Protein AF-A0A1A8P170-F1 (afdb_monomer_lite)

Secondary structure (DSSP, 8-state):
-HHHHHHHHHHTGGG-HHHHHTT----SSPPP-----PPPPPEEEB-TT-SSTTS--EEE--BTTB---TT-B-TT------------S-TTTS-HHHHHHHHHHH-

InterPro domains:
  IPR032472 Argonaute linker 2 domain [PF16488] (2-45)
  IPR032473 Protein argonaute, Mid domain [PF16487] (61-106)

Structur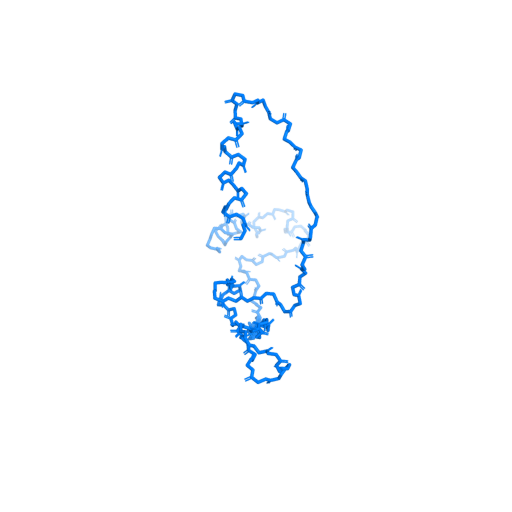e (mmCIF, N/CA/C/O backbone):
data_AF-A0A1A8P170-F1
#
_entry.id   AF-A0A1A8P170-F1
#
loop_
_atom_site.group_PDB
_atom_site.id
_atom_site.type_symbol
_atom_site.label_atom_id
_atom_site.label_alt_id
_atom_site.label_comp_id
_atom_site.label_asym_id
_atom_site.label_entity_id
_atom_site.label_seq_id
_atom_site.pdbx_PDB_ins_code
_atom_site.Cartn_x
_atom_site.Cartn_y
_atom_site.Cartn_z
_atom_site.occupancy
_atom_site.B_iso_or_equiv
_atom_site.auth_seq_id
_atom_site.auth_comp_id
_atom_site.auth_asym_id
_atom_site.auth_atom_id
_atom_site.pdbx_PDB_model_num
ATOM 1 N N . GLN A 1 1 ? -8.634 -6.271 22.465 1.00 68.69 1 GLN A N 1
ATOM 2 C CA . GLN A 1 1 ? -9.873 -5.912 23.199 1.00 68.69 1 GLN A CA 1
ATOM 3 C C . GLN A 1 1 ? -9.786 -6.289 24.675 1.00 68.69 1 GLN A C 1
ATOM 5 O O . GLN A 1 1 ? -10.153 -5.482 25.525 1.00 68.69 1 GLN A O 1
ATOM 10 N N . GLU A 1 2 ? -9.286 -7.485 24.981 1.00 90.06 2 GLU A N 1
ATOM 11 C CA . GLU A 1 2 ? -9.151 -7.985 26.353 1.00 90.06 2 GLU A CA 1
ATOM 12 C C . GLU A 1 2 ? -8.267 -7.097 27.241 1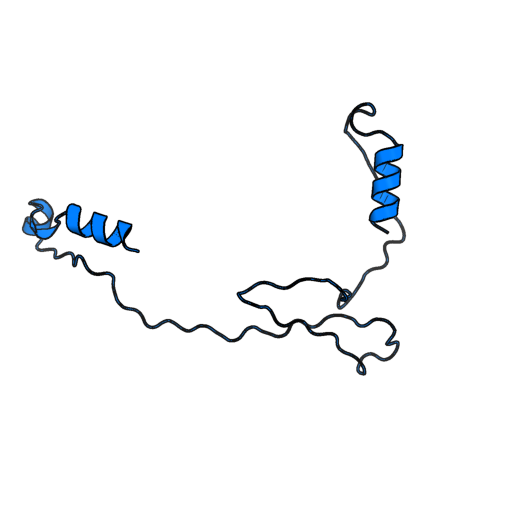.00 90.06 2 GLU A C 1
ATOM 14 O O . GLU A 1 2 ? -8.670 -6.763 28.349 1.00 90.06 2 GLU A O 1
ATOM 19 N N . GLU A 1 3 ? -7.131 -6.612 26.729 1.00 95.19 3 GLU A N 1
ATOM 20 C CA . GLU A 1 3 ? -6.229 -5.730 27.488 1.00 95.19 3 GLU A CA 1
ATOM 21 C C . GLU A 1 3 ? -6.875 -4.402 27.890 1.00 95.19 3 GLU A C 1
ATOM 23 O O . GLU A 1 3 ? -6.772 -4.000 29.044 1.00 95.19 3 GLU A O 1
ATOM 28 N N . ILE A 1 4 ? -7.598 -3.746 26.975 1.00 94.31 4 ILE A N 1
ATOM 29 C CA . ILE A 1 4 ? -8.315 -2.498 27.279 1.00 94.31 4 ILE A CA 1
ATOM 30 C C . ILE A 1 4 ? -9.395 -2.764 28.330 1.00 94.31 4 ILE A C 1
ATOM 32 O O . ILE A 1 4 ? -9.511 -2.020 29.296 1.00 94.31 4 ILE A O 1
ATOM 36 N N . SER A 1 5 ? -10.146 -3.856 28.179 1.00 93.75 5 SER A N 1
ATOM 37 C CA . SER A 1 5 ? -11.197 -4.224 29.137 1.00 93.75 5 SER A CA 1
ATOM 38 C C . SER A 1 5 ? -10.607 -4.520 30.521 1.00 93.75 5 SER A C 1
ATOM 40 O O . SER A 1 5 ? -11.145 -4.095 31.539 1.00 93.75 5 SER A O 1
ATOM 42 N N . ARG A 1 6 ? -9.456 -5.203 30.571 1.00 95.44 6 ARG A N 1
ATOM 43 C CA . ARG A 1 6 ? -8.707 -5.452 31.806 1.00 95.44 6 ARG A CA 1
ATOM 44 C C . ARG A 1 6 ? -8.216 -4.151 32.436 1.00 95.44 6 ARG A C 1
ATOM 46 O O . ARG A 1 6 ? -8.345 -3.998 33.646 1.00 95.44 6 ARG A O 1
ATOM 53 N N . LEU A 1 7 ? -7.690 -3.228 31.632 1.00 96.56 7 LEU A N 1
ATOM 54 C CA . LEU A 1 7 ? -7.183 -1.941 32.100 1.00 96.56 7 LEU A CA 1
ATOM 55 C C . LEU A 1 7 ? -8.301 -1.092 32.710 1.00 96.56 7 LEU A C 1
ATOM 57 O O . LEU A 1 7 ? -8.150 -0.625 33.835 1.00 96.56 7 LEU A O 1
ATOM 61 N N . VAL A 1 8 ? -9.439 -0.967 32.023 1.00 94.75 8 VAL A N 1
ATOM 62 C CA . VAL A 1 8 ? -10.590 -0.195 32.516 1.00 94.75 8 VAL A CA 1
ATOM 63 C C . VAL A 1 8 ? -11.135 -0.784 33.822 1.00 94.75 8 VAL A C 1
ATOM 65 O O . VAL A 1 8 ? -11.389 -0.034 34.760 1.00 94.75 8 VAL A O 1
ATOM 68 N N . ARG A 1 9 ? -11.224 -2.117 33.942 1.00 93.62 9 ARG A N 1
ATOM 69 C CA . ARG A 1 9 ? -11.599 -2.775 35.208 1.00 93.62 9 ARG A CA 1
ATOM 70 C C . ARG A 1 9 ? -10.588 -2.525 36.320 1.00 93.62 9 ARG A C 1
ATOM 72 O O . ARG A 1 9 ? -10.973 -2.221 37.442 1.00 93.62 9 ARG A O 1
ATOM 79 N N . SER A 1 10 ? -9.294 -2.636 36.016 1.00 95.12 10 SER A N 1
ATOM 80 C CA . SER A 1 10 ? -8.231 -2.413 37.004 1.00 95.12 10 SER A CA 1
ATOM 81 C C . SER A 1 10 ? -8.123 -0.959 37.459 1.00 95.12 10 SER A C 1
ATOM 83 O O . SER A 1 10 ? -7.685 -0.714 38.578 1.00 95.12 10 SER A O 1
ATOM 85 N N . ALA A 1 11 ? -8.544 -0.009 36.618 1.00 94.44 11 ALA A N 1
ATOM 86 C CA . ALA A 1 11 ? -8.592 1.404 36.966 1.00 94.44 11 ALA A CA 1
ATOM 87 C C . ALA A 1 11 ? -9.653 1.705 38.038 1.00 94.44 11 ALA A C 1
ATOM 89 O O . ALA A 1 11 ? -9.531 2.707 38.731 1.00 94.44 11 ALA A O 1
ATOM 90 N N . ASN A 1 12 ? -10.659 0.831 38.194 1.00 92.44 12 ASN A N 1
ATOM 91 C CA . ASN A 1 12 ? -11.664 0.874 39.258 1.00 92.44 12 ASN A CA 1
ATOM 92 C C . ASN A 1 12 ? 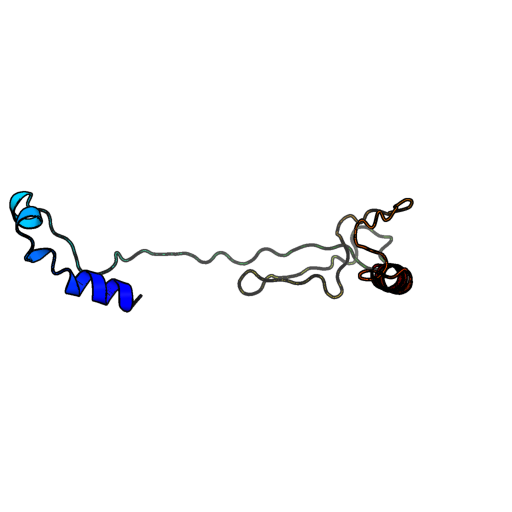-12.252 2.279 39.499 1.00 92.44 12 ASN A C 1
ATOM 94 O O . ASN A 1 12 ? -12.298 2.765 40.632 1.00 92.44 12 ASN A O 1
ATOM 98 N N . TYR A 1 13 ? -12.697 2.934 38.421 1.00 93.25 13 TYR A N 1
ATOM 99 C CA . TYR A 1 13 ? -13.189 4.317 38.440 1.00 93.25 13 TYR A CA 1
ATOM 100 C C . TYR A 1 13 ? -14.361 4.548 39.404 1.00 93.25 13 TYR A C 1
ATOM 102 O O . TYR A 1 13 ? -14.546 5.665 39.871 1.00 93.25 13 TYR A O 1
ATOM 110 N N . GLU A 1 14 ? -15.133 3.514 39.746 1.00 90.25 14 GLU A N 1
ATOM 111 C CA . GLU A 1 14 ? -16.199 3.620 40.753 1.00 90.25 14 GLU A CA 1
ATOM 112 C C . GLU A 1 14 ? -15.665 3.919 42.162 1.00 90.25 14 GLU A C 1
ATOM 114 O O . GLU A 1 14 ? -16.382 4.490 42.982 1.00 90.25 14 GLU A O 1
ATOM 119 N N . SER A 1 15 ? -14.412 3.551 42.445 1.00 91.94 15 SER A N 1
ATOM 120 C CA . SER A 1 15 ? -13.732 3.821 43.718 1.00 91.94 15 SER A CA 1
ATOM 121 C C . SER A 1 15 ? -12.925 5.122 43.732 1.00 91.94 15 SER A C 1
ATOM 123 O O . SER A 1 15 ? -12.370 5.476 44.771 1.00 91.94 15 SER A O 1
ATOM 125 N N . ASP A 1 16 ? -12.843 5.828 42.601 1.00 94.62 16 ASP A N 1
ATOM 126 C CA . ASP A 1 16 ? -12.083 7.070 42.503 1.00 94.62 16 ASP A CA 1
ATOM 127 C C . ASP A 1 16 ? -12.840 8.216 43.213 1.00 94.62 16 ASP A C 1
ATOM 129 O O . ASP A 1 16 ? -14.004 8.483 42.889 1.00 94.62 16 ASP A O 1
ATOM 133 N N . PRO A 1 17 ? -12.208 8.906 44.183 1.00 94.06 17 PRO A N 1
ATOM 134 C CA . PRO A 1 17 ? -12.869 9.933 44.986 1.00 94.06 17 PRO A CA 1
ATOM 135 C C . PRO A 1 17 ? -13.321 11.141 44.158 1.00 94.06 17 PRO A C 1
ATOM 137 O O . PRO A 1 17 ? -14.366 11.719 44.447 1.00 94.06 17 PRO A O 1
ATOM 140 N N . PHE A 1 18 ? -12.596 11.497 43.096 1.00 94.69 18 PHE A N 1
ATOM 141 C CA . PHE A 1 18 ? -12.980 12.600 42.219 1.00 94.69 18 PHE A CA 1
ATOM 142 C C . PHE A 1 18 ? -14.147 12.193 41.317 1.00 94.69 18 PHE A C 1
ATOM 144 O O . PHE A 1 18 ? -15.083 12.965 41.128 1.00 94.69 18 PHE A O 1
ATOM 151 N N . VAL A 1 19 ? -14.153 10.961 40.800 1.00 93.75 19 VAL A N 1
ATOM 152 C CA . VAL A 1 19 ? -15.285 10.446 40.003 1.00 93.75 19 VAL A CA 1
ATOM 153 C C . VAL A 1 19 ? -16.583 10.467 40.818 1.00 93.75 19 VAL A C 1
ATOM 155 O O . VAL A 1 19 ? -17.623 10.883 40.300 1.00 93.75 19 VAL A O 1
ATOM 158 N N . GLN A 1 20 ? -16.513 10.085 42.097 1.00 93.56 20 GLN A N 1
ATOM 159 C CA . GLN A 1 20 ? -17.648 10.140 43.020 1.00 93.56 20 GLN A CA 1
ATOM 160 C C . GLN A 1 20 ? -18.095 11.577 43.324 1.00 93.56 20 GLN A C 1
ATOM 162 O O . GLN A 1 20 ? -19.297 11.848 43.298 1.00 93.56 20 GLN A O 1
ATOM 167 N N . GLU A 1 21 ? -17.158 12.497 43.573 1.00 96.19 21 GLU A N 1
ATOM 168 C CA . GLU A 1 21 ? -17.455 13.901 43.896 1.00 96.19 21 GLU A CA 1
ATOM 169 C C . GLU A 1 21 ? -18.206 14.614 42.765 1.00 96.19 21 GLU A C 1
ATOM 171 O O . GLU A 1 21 ? -19.189 15.313 43.010 1.00 96.19 21 GLU A O 1
ATOM 176 N N . PHE A 1 22 ? -17.818 14.359 41.514 1.00 95.06 22 PHE A N 1
ATOM 177 C CA . PHE A 1 22 ? -18.511 14.892 40.338 1.00 95.06 22 PHE A CA 1
ATOM 178 C C . PHE A 1 22 ? -19.701 14.032 39.873 1.00 95.06 22 PHE A C 1
ATOM 180 O O . PHE A 1 22 ? -20.330 14.353 38.865 1.00 95.06 22 PHE A O 1
ATOM 187 N N . GLN A 1 23 ? -20.028 12.954 40.596 1.00 92.56 23 GLN A N 1
ATOM 188 C CA . GLN A 1 23 ? -21.133 12.033 40.300 1.00 92.56 23 GLN A CA 1
ATOM 189 C C . GLN A 1 23 ? -21.082 11.427 38.885 1.00 92.56 23 GLN A C 1
ATOM 191 O O . GLN A 1 23 ? -22.114 11.074 38.303 1.00 92.56 23 GLN A O 1
ATOM 196 N N . PHE A 1 24 ? -19.879 11.265 38.330 1.00 89.94 24 PHE A N 1
ATOM 197 C CA . PHE A 1 24 ? -19.690 10.537 37.083 1.00 89.94 24 PHE A CA 1
ATOM 198 C C . PHE A 1 24 ? -19.781 9.029 37.334 1.00 89.94 24 PHE A C 1
ATOM 200 O O . PHE A 1 24 ? -19.421 8.520 38.392 1.00 89.94 24 PHE A O 1
ATOM 207 N N . ARG A 1 25 ? -20.252 8.285 36.330 1.00 90.44 25 ARG A N 1
ATOM 208 C CA . ARG A 1 25 ? -20.184 6.820 36.313 1.00 90.44 25 ARG A CA 1
ATOM 209 C C . ARG A 1 25 ? -19.504 6.371 35.036 1.00 90.44 25 ARG A C 1
ATOM 211 O O . ARG A 1 25 ? -19.920 6.757 33.945 1.00 90.44 25 ARG A O 1
ATOM 218 N N . VAL A 1 26 ? -18.481 5.538 35.178 1.00 91.75 26 VAL A N 1
ATOM 219 C CA . VAL A 1 26 ? -17.745 4.955 34.056 1.00 91.75 26 VAL A CA 1
ATOM 220 C C . VAL A 1 26 ? -18.089 3.477 34.000 1.00 91.75 26 VAL A C 1
ATOM 222 O O . VAL A 1 26 ? -17.824 2.745 34.947 1.00 91.75 26 VAL A O 1
ATOM 225 N N . ARG A 1 27 ? -18.696 3.036 32.896 1.00 92.69 27 ARG A N 1
ATOM 226 C CA . ARG A 1 27 ? -18.918 1.606 32.659 1.00 92.69 27 ARG A CA 1
ATOM 227 C C . ARG A 1 27 ? -17.592 0.960 32.275 1.00 92.69 27 ARG A C 1
ATOM 229 O O . ARG A 1 27 ? -16.836 1.521 31.487 1.00 92.69 27 ARG A O 1
ATOM 236 N N . ASP A 1 28 ? -17.344 -0.231 32.794 1.00 91.31 28 ASP A N 1
ATOM 237 C CA . ASP A 1 28 ? -16.165 -1.039 32.477 1.00 91.31 28 ASP A CA 1
ATOM 238 C C . ASP A 1 28 ? -16.338 -1.891 31.203 1.00 91.31 28 ASP A C 1
ATOM 240 O O . ASP A 1 28 ? -15.416 -2.577 30.752 1.00 91.31 28 ASP A O 1
ATOM 244 N N . GLU A 1 29 ? -17.519 -1.810 30.591 1.00 92.62 29 GLU A N 1
ATOM 245 C CA . GLU A 1 29 ? -17.883 -2.439 29.328 1.00 92.62 29 GLU A CA 1
ATOM 246 C C . GLU A 1 29 ? -17.704 -1.468 28.153 1.00 92.62 29 GLU A C 1
ATOM 248 O O . GLU A 1 29 ? -18.127 -0.310 28.201 1.00 92.62 29 GLU A O 1
ATOM 253 N N . MET A 1 30 ? -17.138 -1.952 27.042 1.00 93.94 30 MET A N 1
ATOM 254 C CA . MET A 1 30 ? -17.087 -1.172 25.803 1.00 93.94 30 MET A CA 1
ATOM 255 C C . MET A 1 30 ? -18.492 -0.925 25.247 1.00 93.94 30 MET A C 1
ATOM 257 O O . MET A 1 30 ? -19.325 -1.836 25.196 1.00 93.94 30 MET A O 1
ATOM 261 N N . ALA A 1 31 ? -18.722 0.293 24.754 1.00 94.88 31 ALA A N 1
ATOM 262 C CA . ALA A 1 31 ? -19.955 0.645 24.065 1.00 94.88 31 ALA A CA 1
ATOM 263 C C . ALA A 1 31 ? -20.183 -0.268 22.849 1.00 94.88 31 ALA A C 1
ATOM 265 O O . ALA A 1 31 ? -19.305 -0.432 21.999 1.00 94.88 31 ALA A O 1
ATOM 266 N N . GLN A 1 32 ? -21.379 -0.849 22.766 1.00 95.50 32 GLN A N 1
ATOM 267 C CA . GLN A 1 32 ? -21.776 -1.702 21.651 1.00 95.50 32 GLN A CA 1
ATOM 268 C C . GLN A 1 32 ? -22.251 -0.838 20.484 1.00 95.50 32 GLN A C 1
ATOM 270 O O . GLN A 1 32 ? -23.135 0.004 20.645 1.00 95.50 32 GLN A O 1
ATOM 275 N N . VAL A 1 33 ? -21.678 -1.061 19.303 1.00 96.44 33 VAL A N 1
ATOM 276 C CA . VAL A 1 33 ? -22.029 -0.332 18.080 1.00 96.44 33 VAL A CA 1
ATOM 277 C C . VAL A 1 33 ? -22.280 -1.303 16.936 1.00 96.44 33 VAL A C 1
ATOM 279 O O . VAL A 1 33 ? -21.584 -2.305 16.782 1.00 96.44 33 VAL A O 1
ATOM 282 N N . THR A 1 34 ? -23.278 -0.997 16.109 1.00 97.75 34 THR A N 1
ATOM 283 C CA . THR A 1 34 ? -23.562 -1.785 14.906 1.00 97.75 34 THR A CA 1
ATOM 284 C C . THR A 1 34 ? -22.754 -1.232 13.739 1.00 97.75 34 THR A C 1
ATOM 286 O O . THR A 1 34 ? -23.030 -0.144 13.237 1.00 97.75 34 THR A O 1
ATOM 289 N N . GLY A 1 35 ? -21.741 -1.985 13.313 1.00 96.69 35 GLY A N 1
ATOM 290 C CA . GLY A 1 35 ? -20.960 -1.682 12.117 1.00 96.69 35 GLY A CA 1
ATOM 291 C C . GLY A 1 35 ? -21.574 -2.270 10.844 1.00 96.69 35 GLY A C 1
ATOM 292 O O . GLY A 1 35 ? -22.443 -3.139 10.890 1.00 96.69 35 GLY A O 1
ATOM 293 N N . ARG A 1 36 ? -21.082 -1.825 9.683 1.00 97.75 36 ARG A N 1
ATOM 294 C CA . ARG A 1 36 ? -21.338 -2.463 8.384 1.00 97.75 36 ARG A CA 1
ATOM 295 C C . ARG A 1 36 ? -20.025 -2.629 7.635 1.00 97.75 36 ARG A C 1
ATOM 297 O O . ARG A 1 36 ? -19.217 -1.705 7.606 1.00 97.75 36 ARG A O 1
ATOM 304 N N . VAL A 1 37 ? -19.856 -3.776 6.986 1.00 95.56 37 VAL A N 1
ATOM 305 C CA . VAL A 1 37 ? -18.783 -4.001 6.013 1.00 95.56 37 VAL A CA 1
ATOM 306 C C . VAL A 1 37 ? -19.392 -3.847 4.629 1.00 95.56 37 VAL A C 1
ATOM 308 O O . VAL A 1 37 ? -20.289 -4.600 4.256 1.00 95.56 37 VAL A O 1
ATOM 311 N N . LEU A 1 38 ? -18.956 -2.830 3.891 1.00 96.44 38 LEU A N 1
ATOM 312 C CA . LEU A 1 38 ? -19.419 -2.627 2.522 1.00 96.44 38 LEU A CA 1
ATOM 313 C C . LEU A 1 38 ? -18.748 -3.644 1.586 1.00 96.44 38 LEU A C 1
ATOM 315 O O . LEU A 1 38 ? -17.583 -3.986 1.806 1.00 96.44 38 LEU A O 1
ATOM 319 N N . PRO A 1 39 ? -19.450 -4.125 0.543 1.00 95.75 39 PRO A N 1
ATOM 320 C CA . PRO A 1 39 ? -18.839 -4.990 -0.456 1.00 95.75 39 PRO A CA 1
ATOM 321 C C . PRO A 1 39 ? -17.696 -4.260 -1.171 1.00 95.75 39 PRO A C 1
ATOM 323 O O . PRO A 1 39 ? -17.774 -3.057 -1.432 1.00 95.75 39 PRO A O 1
ATOM 326 N N . ALA A 1 40 ? -16.635 -4.998 -1.495 1.00 95.94 40 ALA A N 1
ATOM 327 C CA . ALA A 1 40 ? -15.499 -4.445 -2.218 1.00 95.94 40 ALA A CA 1
ATOM 328 C C . ALA A 1 40 ? -15.905 -4.041 -3.651 1.00 95.94 40 ALA A C 1
ATOM 330 O O . ALA A 1 40 ? -16.603 -4.807 -4.323 1.00 95.94 40 ALA A O 1
ATOM 331 N N . PRO A 1 41 ? -15.467 -2.870 -4.147 1.00 95.56 41 PRO A N 1
ATOM 332 C CA . PRO A 1 41 ? -15.713 -2.476 -5.527 1.00 95.56 41 PRO A CA 1
ATOM 333 C C . PRO A 1 41 ? -14.863 -3.310 -6.491 1.00 95.56 41 PRO A C 1
ATOM 335 O O . PRO A 1 41 ? -13.770 -3.758 -6.151 1.00 95.56 41 PRO A O 1
ATOM 338 N N . MET A 1 42 ? -15.333 -3.465 -7.726 1.00 93.75 42 MET A N 1
ATOM 339 C CA . MET A 1 42 ? -14.534 -4.064 -8.794 1.00 93.75 42 MET A CA 1
ATOM 340 C C . MET A 1 42 ? -13.570 -3.025 -9.373 1.00 93.75 42 MET A C 1
ATOM 342 O O . MET A 1 42 ? -13.981 -1.928 -9.749 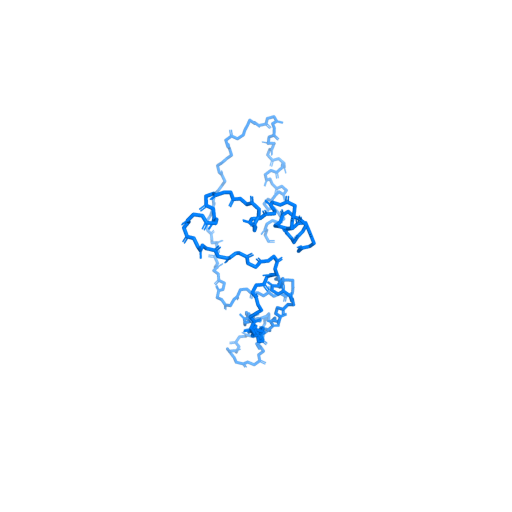1.00 93.75 42 MET A O 1
ATOM 346 N N . LEU A 1 43 ? -12.292 -3.380 -9.472 1.00 93.00 43 LEU A N 1
ATOM 347 C CA . LEU A 1 43 ? -11.249 -2.537 -10.048 1.00 93.00 43 LEU A CA 1
ATOM 348 C C . LEU A 1 43 ? -11.077 -2.879 -11.525 1.00 93.00 43 LEU A C 1
ATOM 350 O O . LEU A 1 43 ? -10.740 -4.014 -11.861 1.00 93.00 43 LEU A O 1
ATOM 354 N N . GLN A 1 44 ? -11.300 -1.906 -12.404 1.00 91.19 44 GLN A N 1
ATOM 355 C CA . GLN A 1 44 ? -11.168 -2.086 -13.847 1.00 91.19 44 GLN A CA 1
ATOM 356 C C . GLN A 1 44 ? -9.749 -1.756 -14.325 1.00 91.19 44 GLN A C 1
ATOM 358 O O . GLN A 1 44 ? -9.188 -0.713 -13.992 1.00 91.19 44 GLN A O 1
ATOM 363 N N . TYR A 1 45 ? -9.206 -2.628 -15.169 1.00 90.69 45 TYR A N 1
ATOM 364 C CA . TYR A 1 45 ? -7.885 -2.526 -15.776 1.00 90.69 45 TYR A CA 1
ATOM 365 C C . TYR A 1 45 ? -7.961 -2.569 -17.304 1.00 90.69 45 TYR A C 1
ATOM 367 O O . TYR A 1 45 ? -8.982 -2.952 -17.883 1.00 90.69 45 TYR A O 1
ATOM 375 N N . GLY A 1 46 ? -6.861 -2.179 -17.952 1.00 84.56 46 GLY A N 1
ATOM 376 C CA . GLY A 1 46 ? -6.687 -2.356 -19.392 1.00 84.56 46 GLY A CA 1
ATOM 377 C C . GLY A 1 46 ? -6.534 -3.837 -19.753 1.00 84.56 46 GLY A C 1
ATOM 378 O O . GLY A 1 46 ? -6.259 -4.672 -18.887 1.00 84.56 46 GLY A O 1
ATOM 379 N N . SER A 1 47 ? -6.696 -4.174 -21.034 1.00 70.94 47 SER A N 1
ATOM 380 C CA . SER A 1 47 ? -6.590 -5.548 -21.536 1.00 70.94 47 SER A CA 1
ATOM 381 C C . SER A 1 47 ? -5.496 -5.698 -22.585 1.00 70.94 47 SER A C 1
ATOM 383 O O . SER A 1 47 ? -5.314 -4.841 -23.449 1.00 70.94 47 SER A O 1
ATOM 385 N N . ARG A 1 48 ? -4.765 -6.817 -22.518 1.00 63.72 48 ARG A N 1
ATOM 386 C CA . ARG A 1 48 ? -3.758 -7.187 -23.518 1.00 63.72 48 ARG A CA 1
ATOM 387 C C . ARG A 1 48 ? -4.457 -7.545 -24.832 1.00 63.72 48 ARG A C 1
ATOM 389 O O . ARG A 1 48 ? -5.166 -8.542 -24.893 1.00 63.72 48 ARG A O 1
ATOM 396 N N . GLY A 1 49 ? -4.199 -6.774 -25.888 1.00 58.44 49 GLY A N 1
ATOM 397 C CA . GLY A 1 49 ? -4.558 -7.144 -27.263 1.00 58.44 49 GLY A CA 1
ATOM 398 C C . GLY A 1 49 ? -5.952 -6.730 -27.740 1.00 58.44 49 GLY A C 1
ATOM 399 O O . GLY A 1 49 ? -6.333 -7.113 -28.840 1.00 58.44 49 GLY A O 1
ATOM 400 N N . SER A 1 50 ? -6.710 -5.936 -26.980 1.00 53.06 50 SER A N 1
ATOM 401 C CA . SER A 1 50 ? -7.954 -5.354 -27.490 1.00 53.06 50 SER A CA 1
ATOM 402 C C . SER A 1 50 ? -7.677 -3.980 -28.107 1.00 53.06 50 SER A C 1
ATOM 404 O O . SER A 1 50 ? -7.653 -2.972 -27.406 1.00 53.06 50 SER A O 1
ATOM 406 N N . SER A 1 51 ? -7.486 -3.933 -29.428 1.00 52.91 51 SER A N 1
ATOM 407 C CA . SER A 1 51 ? -7.642 -2.696 -30.215 1.00 52.91 51 SER A CA 1
ATOM 408 C C . SER A 1 51 ? -9.085 -2.168 -30.181 1.00 52.91 51 SER A C 1
ATOM 410 O O . SER A 1 51 ? -9.340 -1.037 -30.576 1.00 52.91 51 SER A O 1
ATOM 412 N N . GLU A 1 52 ? -10.013 -2.983 -29.676 1.00 54.81 52 GLU A N 1
ATOM 413 C CA . GLU A 1 52 ? -11.419 -2.661 -29.484 1.00 54.81 52 GLU A CA 1
ATOM 414 C C . GLU A 1 52 ? -11.700 -2.261 -28.021 1.00 54.81 52 GLU A C 1
ATOM 416 O O . GLU A 1 52 ? -11.493 -3.070 -27.111 1.00 54.81 52 GLU A O 1
ATOM 421 N N . PRO A 1 53 ? -12.204 -1.043 -27.753 1.00 53.47 53 PRO A N 1
ATOM 422 C CA . PRO A 1 53 ? -12.298 -0.479 -26.401 1.00 53.47 53 PRO A CA 1
ATOM 423 C C . PRO A 1 53 ? -13.305 -1.161 -25.449 1.00 53.47 53 PRO A C 1
ATOM 425 O O . PRO A 1 53 ? -13.428 -0.749 -24.293 1.00 53.47 53 PRO A O 1
ATOM 428 N N . PHE A 1 54 ? -14.030 -2.200 -25.884 1.00 53.59 54 PHE A N 1
ATOM 429 C CA . PHE A 1 54 ? -15.169 -2.741 -25.127 1.00 53.59 54 PHE A CA 1
ATOM 430 C C . PHE A 1 54 ? -15.230 -4.266 -24.964 1.00 53.59 54 PHE A C 1
ATOM 432 O O . PHE A 1 54 ? -16.058 -4.730 -24.184 1.00 53.59 54 PHE A O 1
ATOM 439 N N . THR A 1 55 ? -14.379 -5.059 -25.619 1.00 52.03 55 THR A N 1
ATOM 440 C CA . THR A 1 55 ? -14.600 -6.519 -25.716 1.00 52.03 55 THR A CA 1
ATOM 441 C C . THR A 1 55 ? -13.834 -7.390 -24.720 1.00 52.03 55 THR A C 1
ATOM 443 O O . THR A 1 55 ? -14.128 -8.574 -24.625 1.00 52.03 55 THR A O 1
ATOM 446 N N . ASN A 1 56 ? -12.923 -6.845 -23.910 1.00 55.81 56 ASN A N 1
ATOM 447 C CA . ASN A 1 56 ? -12.333 -7.591 -22.792 1.00 55.81 56 ASN A CA 1
ATOM 448 C C . ASN A 1 56 ? -11.914 -6.621 -21.684 1.00 55.81 56 ASN A C 1
ATOM 450 O O . ASN A 1 56 ? -10.848 -6.023 -21.760 1.00 55.81 56 ASN A O 1
ATOM 454 N N . ARG A 1 57 ? -12.747 -6.420 -20.658 1.00 66.19 57 ARG A N 1
ATOM 455 C CA . ARG A 1 57 ? -12.369 -5.624 -19.478 1.00 66.19 57 ARG A CA 1
ATOM 456 C C . ARG A 1 57 ? -11.790 -6.555 -18.427 1.00 66.19 57 ARG A C 1
ATOM 458 O O . ARG A 1 57 ? -12.500 -7.398 -17.887 1.00 66.19 57 ARG A O 1
ATOM 465 N N . MET A 1 58 ? -10.507 -6.398 -18.131 1.00 82.88 58 MET A N 1
ATOM 466 C CA . MET A 1 58 ? -9.885 -7.119 -17.030 1.00 82.88 58 MET A CA 1
ATOM 467 C C . MET A 1 58 ? -10.285 -6.466 -15.711 1.00 82.88 58 MET A C 1
ATOM 469 O O . MET A 1 58 ? -10.162 -5.253 -15.552 1.00 82.88 58 MET A O 1
ATOM 473 N N . VAL A 1 59 ? -10.777 -7.267 -14.770 1.00 88.06 59 VAL A N 1
ATOM 474 C CA . VAL A 1 59 ? -11.268 -6.791 -13.474 1.00 88.06 59 VAL A CA 1
ATOM 475 C C . VAL A 1 59 ? -10.558 -7.497 -12.327 1.00 88.06 59 VAL A C 1
ATOM 477 O O . VAL A 1 59 ? -10.207 -8.672 -12.427 1.00 88.06 59 VAL A O 1
ATOM 480 N N . ALA A 1 60 ? -10.337 -6.773 -11.234 1.00 90.75 60 ALA A N 1
ATOM 481 C CA . ALA A 1 60 ? -9.845 -7.317 -9.977 1.00 90.75 60 ALA A CA 1
ATOM 482 C C . ALA A 1 60 ? -10.862 -7.046 -8.869 1.00 90.75 60 ALA A C 1
ATOM 484 O O . ALA A 1 60 ? -11.350 -5.924 -8.743 1.00 90.75 60 ALA A O 1
ATOM 485 N N . THR A 1 61 ? -11.143 -8.049 -8.044 1.00 92.81 61 THR A N 1
ATOM 486 C CA . THR A 1 61 ? -11.960 -7.876 -6.840 1.00 92.81 61 THR A CA 1
ATOM 487 C C . THR A 1 61 ? -11.035 -7.887 -5.626 1.00 92.81 61 THR A C 1
ATOM 489 O O . THR A 1 61 ? -10.352 -8.892 -5.414 1.00 92.81 61 THR A O 1
ATOM 492 N N . PRO A 1 62 ? -10.973 -6.800 -4.838 1.00 96.38 62 PRO A N 1
ATOM 493 C CA . PRO A 1 62 ? -10.195 -6.778 -3.610 1.00 96.38 62 PRO A CA 1
ATOM 494 C C . PRO A 1 62 ? -10.672 -7.845 -2.620 1.00 96.38 62 PRO A C 1
ATOM 496 O O . PRO A 1 62 ? -11.871 -8.031 -2.419 1.00 96.38 62 PRO A O 1
ATOM 499 N N . SER A 1 63 ? -9.723 -8.501 -1.960 1.00 95.19 63 SER A N 1
ATOM 500 C CA . SER A 1 63 ? -9.964 -9.446 -0.871 1.00 95.19 63 SER A CA 1
ATOM 501 C C . SER A 1 63 ? -9.391 -8.869 0.415 1.00 95.19 63 SER A C 1
ATOM 503 O O . SER A 1 63 ? -8.220 -8.499 0.452 1.00 95.19 63 SER A O 1
ATOM 505 N N . HIS A 1 64 ? -10.222 -8.714 1.449 1.00 94.44 64 HIS A N 1
ATOM 506 C CA . HIS A 1 64 ? -9.839 -8.072 2.718 1.00 94.44 64 HIS A CA 1
ATOM 507 C C . HIS A 1 64 ? -9.149 -6.699 2.546 1.00 94.44 64 HIS A C 1
ATOM 509 O O . HIS A 1 64 ? -8.247 -6.346 3.298 1.00 94.44 64 HIS A O 1
ATOM 515 N N . GLY A 1 65 ? -9.562 -5.925 1.535 1.00 94.81 65 GLY A N 1
ATOM 516 C CA . GLY A 1 65 ? -8.968 -4.620 1.218 1.00 94.81 65 GLY A CA 1
ATOM 517 C C . GLY A 1 65 ? -7.672 -4.674 0.398 1.00 94.81 65 GLY A C 1
ATOM 518 O O . GLY A 1 65 ? -7.064 -3.632 0.179 1.00 94.81 65 GLY A O 1
ATOM 519 N N . VAL A 1 66 ? -7.259 -5.851 -0.086 1.00 96.69 66 VAL A N 1
ATOM 520 C CA . VAL A 1 66 ? -6.003 -6.059 -0.824 1.00 96.69 66 VAL A CA 1
ATOM 521 C C . VAL A 1 66 ? -6.270 -6.569 -2.241 1.00 96.69 66 VAL A C 1
ATOM 523 O O . VAL A 1 66 ? -7.159 -7.388 -2.470 1.00 96.69 66 VAL A O 1
ATOM 526 N N . TRP A 1 67 ? -5.477 -6.105 -3.204 1.00 95.31 67 TRP A N 1
ATOM 527 C CA . TRP A 1 67 ? -5.447 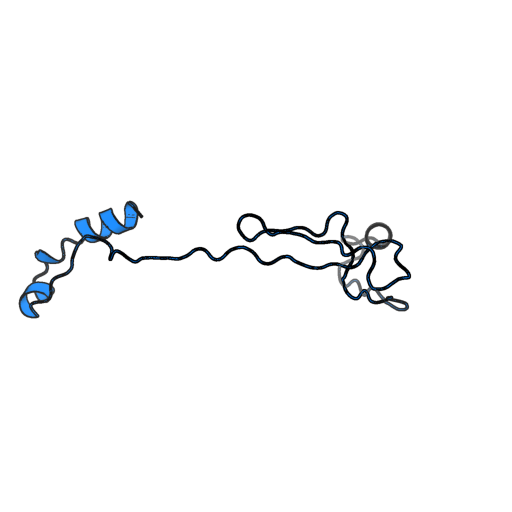-6.605 -4.580 1.00 95.31 67 TRP A CA 1
ATOM 528 C C . TRP A 1 67 ? -4.019 -6.520 -5.139 1.00 95.31 67 TRP A C 1
ATOM 530 O O . TRP A 1 67 ? -3.153 -5.878 -4.546 1.00 95.31 67 TRP A O 1
ATOM 540 N N . ASP A 1 68 ? -3.770 -7.148 -6.291 1.00 93.31 68 ASP A N 1
ATOM 541 C CA . ASP A 1 68 ? -2.491 -7.049 -6.999 1.00 93.31 68 ASP A CA 1
ATOM 542 C C . ASP A 1 68 ? -2.655 -6.715 -8.488 1.00 93.31 68 ASP A C 1
ATOM 544 O O . ASP A 1 68 ? -3.735 -6.848 -9.075 1.00 93.31 68 ASP A O 1
ATOM 548 N N . MET A 1 69 ? -1.541 -6.333 -9.112 1.00 91.75 69 MET A N 1
ATOM 549 C CA . MET A 1 69 ? -1.444 -5.993 -10.535 1.00 91.75 69 MET A CA 1
ATOM 550 C C . MET A 1 69 ? -1.030 -7.178 -11.425 1.00 91.75 69 MET A C 1
ATOM 552 O O . MET A 1 69 ? -0.848 -7.003 -12.628 1.00 91.75 69 MET A O 1
ATOM 556 N N . ARG A 1 70 ? -0.855 -8.391 -10.881 1.00 89.44 70 ARG A N 1
ATOM 557 C CA . ARG A 1 70 ? -0.343 -9.533 -11.658 1.00 89.44 70 ARG A CA 1
ATOM 558 C C . ARG A 1 70 ? -1.333 -9.903 -12.755 1.00 89.44 70 ARG A C 1
ATOM 560 O O . ARG A 1 70 ? -2.535 -10.001 -12.503 1.00 89.44 70 ARG A O 1
ATOM 567 N N . GLY A 1 71 ? -0.814 -10.073 -13.970 1.00 86.19 71 GLY A N 1
ATOM 568 C CA . GLY A 1 71 ? -1.610 -10.320 -15.172 1.00 86.19 71 GLY A CA 1
ATOM 569 C C . GLY A 1 71 ? -2.381 -9.104 -15.693 1.00 86.19 71 GLY A C 1
ATOM 570 O O . GLY A 1 71 ? -3.030 -9.239 -16.722 1.00 86.19 71 GLY A O 1
ATOM 571 N N . LYS A 1 72 ? -2.302 -7.932 -15.038 1.00 88.81 72 LYS A N 1
ATOM 572 C CA . LYS A 1 72 ? -3.113 -6.740 -15.337 1.00 88.81 72 LYS A CA 1
ATOM 573 C C . LYS A 1 72 ? -2.282 -5.640 -15.995 1.00 88.81 72 LYS A C 1
ATOM 575 O O . LYS A 1 72 ? -1.083 -5.537 -15.757 1.00 88.81 72 LYS A O 1
ATOM 580 N N . GLN A 1 73 ? -2.919 -4.807 -16.817 1.00 88.75 73 GLN A N 1
ATOM 581 C CA . GLN A 1 73 ? -2.306 -3.603 -17.391 1.00 88.75 73 GLN A CA 1
ATOM 582 C C . GLN A 1 73 ? -3.008 -2.348 -16.883 1.00 88.75 73 GLN A C 1
ATOM 584 O O . GLN A 1 73 ? -4.187 -2.395 -16.533 1.00 88.75 73 GLN A O 1
ATOM 589 N N . PHE A 1 74 ? -2.303 -1.216 -16.861 1.00 90.62 74 PHE A N 1
ATOM 590 C CA . PHE A 1 74 ? -2.912 0.074 -16.541 1.00 90.62 74 PHE A CA 1
ATOM 591 C C . PHE A 1 74 ? -4.155 0.328 -17.402 1.00 90.62 74 PHE A C 1
ATOM 593 O O . PHE A 1 74 ? -4.163 0.007 -18.587 1.00 90.62 74 PHE A O 1
ATOM 600 N N . HIS A 1 75 ? -5.197 0.911 -16.802 1.00 89.19 75 HIS A N 1
ATOM 601 C CA . HIS A 1 75 ? -6.400 1.322 -17.533 1.00 89.19 75 HIS A CA 1
ATOM 602 C C . HIS A 1 75 ? -6.047 2.271 -18.685 1.00 89.19 75 HIS A C 1
ATOM 604 O O . HIS A 1 75 ? -6.477 2.075 -19.817 1.00 89.19 75 HIS A O 1
ATOM 610 N N . THR A 1 76 ? -5.209 3.263 -18.384 1.00 88.81 76 THR A N 1
ATOM 611 C CA . THR A 1 76 ? -4.622 4.180 -19.358 1.00 88.81 76 THR A CA 1
ATOM 612 C C . THR A 1 76 ? -3.117 4.199 -19.120 1.00 88.81 76 THR A C 1
ATOM 614 O O . THR A 1 76 ? -2.631 4.898 -18.233 1.00 88.81 76 THR A O 1
ATOM 617 N N . GLY A 1 77 ? -2.385 3.359 -19.850 1.00 88.38 77 GLY A N 1
ATOM 618 C CA . GLY A 1 77 ? -0.923 3.355 -19.813 1.00 88.38 77 GLY A CA 1
ATOM 619 C C . GLY A 1 77 ? -0.332 4.567 -20.536 1.00 88.38 77 GLY A C 1
ATOM 620 O O . GLY A 1 77 ? -0.954 5.116 -21.443 1.00 88.38 77 GLY A O 1
ATOM 621 N N . VAL A 1 78 ? 0.881 4.961 -20.151 1.00 91.44 78 VAL A N 1
ATOM 622 C CA . VAL A 1 78 ? 1.662 6.000 -20.835 1.00 91.44 78 VAL A CA 1
ATOM 623 C C . VAL A 1 78 ? 2.913 5.369 -21.429 1.00 91.44 78 VAL A C 1
ATOM 625 O O . VAL A 1 78 ? 3.557 4.531 -20.800 1.00 91.44 78 VAL A O 1
ATOM 628 N N . GLU A 1 79 ? 3.264 5.790 -22.638 1.00 93.44 79 GLU A N 1
ATOM 629 C CA . GLU A 1 79 ? 4.520 5.418 -23.279 1.00 93.44 79 GLU A CA 1
ATOM 630 C C . GLU A 1 79 ? 5.648 6.353 -22.813 1.00 93.44 79 GLU A C 1
ATOM 632 O O . GLU A 1 79 ? 5.611 7.561 -23.056 1.00 93.44 79 GLU A O 1
ATOM 637 N N . VAL A 1 80 ? 6.673 5.800 -22.158 1.00 94.62 80 VAL A N 1
ATOM 638 C CA . VAL A 1 80 ? 7.863 6.556 -21.741 1.00 94.62 80 VAL A CA 1
ATOM 639 C C . VAL A 1 80 ? 8.922 6.471 -22.838 1.00 94.62 80 VAL A C 1
ATOM 641 O O . VAL A 1 80 ? 9.681 5.509 -22.916 1.00 94.62 80 VAL A O 1
ATOM 644 N N . LYS A 1 81 ? 8.967 7.490 -23.700 1.00 95.25 81 LYS A N 1
ATOM 645 C CA . LYS A 1 81 ? 9.917 7.553 -24.828 1.00 95.25 81 LYS A CA 1
ATOM 646 C C . LYS A 1 81 ? 11.306 8.038 -24.428 1.00 95.25 81 LYS A C 1
ATOM 648 O O . LYS A 1 81 ? 12.298 7.613 -25.008 1.00 95.25 81 LYS A O 1
ATOM 653 N N . MET A 1 82 ? 11.371 8.951 -23.461 1.00 96.44 82 MET A N 1
ATOM 654 C CA . MET A 1 82 ? 12.606 9.583 -23.004 1.00 96.44 82 MET A CA 1
ATOM 655 C C . MET A 1 82 ? 12.635 9.601 -21.482 1.00 96.44 82 MET A C 1
ATOM 657 O O . MET A 1 82 ? 11.673 10.023 -20.843 1.00 96.44 82 MET A O 1
ATOM 661 N N . TRP A 1 83 ? 13.745 9.141 -20.918 1.00 96.69 83 TRP A N 1
ATOM 662 C CA . TRP A 1 83 ? 14.002 9.106 -19.485 1.00 96.69 83 TRP A CA 1
ATOM 663 C C . TRP A 1 83 ? 15.520 9.064 -19.255 1.00 96.69 83 TRP A C 1
ATOM 665 O O . TRP A 1 83 ? 16.282 8.769 -20.175 1.00 96.69 83 TRP A O 1
ATOM 675 N N . ALA A 1 84 ? 15.964 9.387 -18.043 1.00 96.56 84 ALA A N 1
ATOM 676 C CA . ALA A 1 84 ? 17.373 9.363 -17.663 1.00 96.56 84 ALA A CA 1
ATOM 677 C C . ALA A 1 84 ? 17.531 8.874 -16.218 1.00 96.56 84 ALA A C 1
ATOM 679 O O . ALA A 1 84 ? 16.605 8.998 -15.413 1.00 96.56 84 ALA A O 1
ATOM 680 N N . ILE A 1 85 ? 18.717 8.359 -15.883 1.00 95.81 85 ILE A N 1
ATOM 681 C CA . ILE A 1 85 ? 19.108 8.007 -14.513 1.00 95.81 85 ILE A CA 1
ATOM 682 C C . ILE A 1 85 ? 20.207 8.961 -14.059 1.00 95.81 85 ILE A C 1
ATOM 684 O O . ILE A 1 85 ? 21.256 9.046 -14.692 1.00 95.81 85 ILE A O 1
ATOM 688 N N . ALA A 1 86 ? 19.996 9.616 -12.919 1.00 96.06 86 ALA A N 1
ATOM 689 C CA . ALA A 1 86 ? 21.048 10.303 -12.180 1.00 96.06 86 ALA A CA 1
ATOM 690 C C . ALA A 1 86 ? 21.331 9.523 -10.889 1.00 96.06 86 ALA A C 1
ATOM 692 O O . ALA A 1 86 ? 20.529 9.540 -9.954 1.00 96.06 86 ALA A O 1
ATOM 693 N N . CYS A 1 87 ? 22.453 8.800 -10.845 1.00 96.69 87 CYS A N 1
ATOM 694 C CA . CYS A 1 87 ? 22.850 8.026 -9.671 1.00 96.69 87 CYS A CA 1
ATOM 695 C C . CYS A 1 87 ? 23.855 8.820 -8.828 1.00 96.69 87 CYS A C 1
ATOM 697 O O . CYS A 1 87 ? 24.982 9.047 -9.255 1.00 96.69 87 CYS A O 1
ATOM 699 N N . PHE A 1 88 ? 23.444 9.223 -7.624 1.00 96.19 88 PHE A N 1
ATOM 700 C CA . PHE A 1 88 ? 24.295 9.958 -6.675 1.00 96.19 88 PHE A CA 1
ATOM 701 C C . PHE A 1 88 ? 25.000 9.048 -5.660 1.00 96.19 88 PHE A C 1
ATOM 703 O O . PHE A 1 88 ? 25.781 9.521 -4.836 1.00 96.19 88 PHE A O 1
ATOM 710 N N . ALA A 1 89 ? 24.725 7.742 -5.696 1.00 96.31 89 ALA A N 1
ATOM 711 C CA . ALA A 1 89 ? 25.478 6.778 -4.910 1.00 96.31 89 ALA A CA 1
ATOM 712 C C . ALA A 1 89 ? 26.908 6.674 -5.453 1.00 96.31 89 ALA A C 1
ATOM 714 O O . ALA A 1 89 ? 27.151 6.837 -6.649 1.00 96.31 89 ALA A O 1
ATOM 715 N N . THR A 1 90 ? 27.867 6.363 -4.582 1.00 95.44 90 THR A N 1
ATOM 716 C CA . THR A 1 90 ? 29.243 6.147 -5.043 1.00 95.44 90 THR A CA 1
ATOM 717 C C . THR A 1 90 ? 29.290 4.955 -6.001 1.00 95.44 90 THR A C 1
ATOM 719 O O . THR A 1 90 ? 28.637 3.937 -5.763 1.00 95.44 90 THR A O 1
ATOM 722 N N . GLN A 1 91 ? 30.110 5.026 -7.053 1.00 91.38 91 GLN A N 1
ATOM 723 C CA . GLN A 1 91 ? 30.213 3.951 -8.052 1.00 91.38 91 GLN A CA 1
ATOM 724 C C . GLN A 1 91 ? 30.628 2.600 -7.439 1.00 91.38 91 GLN A C 1
ATOM 726 O O . GLN A 1 91 ? 30.280 1.534 -7.942 1.00 91.38 91 GLN A O 1
ATOM 731 N N . ARG A 1 92 ? 31.341 2.626 -6.306 1.00 92.88 92 ARG A N 1
ATOM 732 C CA . ARG A 1 92 ? 31.690 1.415 -5.552 1.00 92.88 92 ARG A CA 1
ATOM 733 C C . ARG A 1 92 ? 30.456 0.710 -4.980 1.00 92.88 92 ARG A C 1
ATOM 735 O O . ARG A 1 92 ? 30.449 -0.518 -4.932 1.00 92.88 92 ARG A O 1
ATOM 742 N N . GLN A 1 93 ? 29.458 1.472 -4.534 1.00 92.88 93 GLN A N 1
ATOM 743 C CA . GLN A 1 93 ? 28.199 0.966 -3.977 1.00 92.88 93 GLN A CA 1
ATOM 744 C C . GLN A 1 93 ? 27.173 0.662 -5.073 1.00 92.88 93 GLN A C 1
ATOM 746 O O . GLN A 1 93 ? 26.469 -0.338 -4.982 1.00 92.88 93 GLN A O 1
ATOM 751 N N . CYS A 1 94 ? 27.109 1.499 -6.110 1.00 96.06 94 CYS A N 1
ATOM 752 C CA . CYS A 1 94 ? 26.202 1.337 -7.239 1.00 96.06 94 CYS A CA 1
ATOM 753 C C . CYS A 1 94 ? 27.003 1.333 -8.542 1.00 96.06 94 CYS A C 1
ATOM 755 O O . CYS A 1 94 ? 27.274 2.373 -9.143 1.00 96.06 94 CYS A O 1
ATOM 757 N N . ARG A 1 95 ? 27.440 0.136 -8.936 1.00 95.94 95 ARG A N 1
ATOM 758 C CA . ARG A 1 95 ? 28.182 -0.070 -10.181 1.00 95.94 95 ARG A CA 1
ATOM 759 C C . ARG A 1 95 ? 27.254 0.082 -11.377 1.00 95.94 95 ARG A C 1
ATOM 761 O O . ARG A 1 95 ? 26.058 -0.184 -11.288 1.00 95.94 95 ARG A O 1
ATOM 768 N N . GLU A 1 96 ? 27.832 0.413 -12.522 1.00 95.38 96 GLU A N 1
ATOM 769 C CA . GLU A 1 96 ? 27.093 0.540 -13.779 1.00 95.38 96 GLU A CA 1
ATOM 770 C C . GLU A 1 96 ? 26.334 -0.745 -14.148 1.00 95.38 96 GLU A C 1
ATOM 772 O O . GLU A 1 96 ? 25.180 -0.685 -14.559 1.00 95.38 96 GLU A O 1
ATOM 777 N N . GLU A 1 97 ? 26.922 -1.915 -13.890 1.00 95.94 97 GLU A N 1
ATOM 778 C CA . GLU A 1 97 ? 26.276 -3.221 -14.082 1.00 95.94 97 GLU A CA 1
ATOM 779 C C . GLU A 1 97 ? 24.965 -3.365 -13.292 1.00 95.94 97 GLU A C 1
ATOM 781 O O . GLU A 1 97 ? 24.006 -3.965 -13.779 1.00 95.94 97 GLU A O 1
ATOM 786 N N . ILE A 1 98 ? 24.896 -2.784 -12.088 1.00 95.81 98 ILE A N 1
ATOM 787 C CA . ILE A 1 98 ? 23.689 -2.797 -11.252 1.00 95.81 98 ILE A CA 1
ATOM 788 C C . ILE A 1 98 ? 22.617 -1.911 -11.887 1.00 95.81 98 ILE A C 1
ATOM 790 O O . ILE A 1 98 ? 21.472 -2.340 -12.017 1.00 95.81 98 ILE A O 1
ATOM 794 N N . LEU A 1 99 ? 22.986 -0.704 -12.330 1.00 95.94 99 LEU A N 1
ATOM 79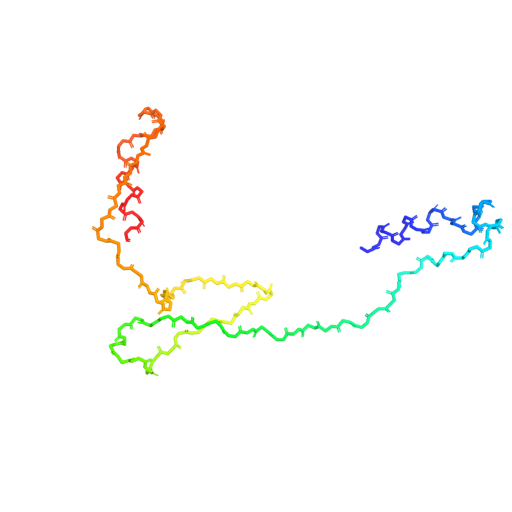5 C CA . LEU A 1 99 ? 22.069 0.213 -13.017 1.00 95.94 99 LEU A CA 1
ATOM 796 C C . LEU A 1 99 ? 21.549 -0.388 -14.324 1.00 95.94 99 LEU A C 1
ATOM 798 O O . LEU A 1 99 ? 20.362 -0.267 -14.636 1.00 95.94 99 LEU A O 1
ATOM 802 N N . LYS A 1 100 ? 22.418 -1.085 -15.059 1.00 95.69 100 LYS A N 1
ATOM 803 C CA . LYS A 1 100 ? 22.041 -1.812 -16.264 1.00 95.69 100 LYS A CA 1
ATOM 804 C C . LYS A 1 100 ? 21.055 -2.941 -15.954 1.00 95.69 100 LYS A C 1
ATOM 806 O O . LYS A 1 100 ? 19.994 -2.984 -16.565 1.00 95.69 100 LYS A O 1
ATOM 811 N N . SER A 1 101 ? 21.364 -3.803 -14.985 1.00 96.88 101 SER A N 1
ATOM 812 C CA . SER A 1 101 ? 20.485 -4.913 -14.585 1.00 96.88 101 SER A CA 1
ATOM 813 C C . SER A 1 101 ? 19.119 -4.424 -14.095 1.00 96.88 101 SER A C 1
ATOM 815 O O . SER A 1 101 ? 18.088 -4.971 -14.477 1.00 96.88 101 SER A O 1
ATOM 817 N N . PHE A 1 102 ? 19.096 -3.346 -13.307 1.00 96.38 102 PHE A N 1
ATOM 818 C CA . PHE A 1 102 ? 17.860 -2.692 -12.884 1.00 96.38 102 PHE A CA 1
ATOM 819 C C . PHE A 1 102 ? 17.041 -2.193 -14.081 1.00 96.38 102 PHE A C 1
ATOM 821 O O . PHE A 1 102 ? 15.841 -2.440 -14.154 1.00 96.38 102 PHE A O 1
ATOM 828 N N . THR A 1 103 ? 17.694 -1.531 -15.039 1.00 96.25 103 THR A N 1
ATOM 829 C CA . THR A 1 103 ? 17.038 -1.019 -16.250 1.00 96.25 103 THR A CA 1
ATOM 830 C C . THR A 1 103 ? 16.453 -2.145 -17.100 1.00 96.25 103 THR A C 1
ATOM 832 O O . THR A 1 103 ? 15.332 -2.021 -17.587 1.00 96.25 103 THR A O 1
ATOM 835 N N . ASP A 1 104 ? 17.181 -3.253 -17.247 1.00 96.44 104 ASP A N 1
ATOM 836 C CA . ASP A 1 104 ? 16.728 -4.416 -18.012 1.00 96.44 104 ASP A CA 1
ATOM 837 C C . ASP A 1 104 ? 15.520 -5.107 -17.339 1.00 96.44 104 ASP A C 1
ATOM 839 O O . ASP A 1 104 ? 14.652 -5.623 -18.036 1.00 96.44 104 ASP A O 1
ATOM 843 N N . GLN A 1 105 ? 15.426 -5.080 -16.001 1.00 96.56 105 GLN A N 1
ATOM 844 C CA . GLN A 1 105 ? 14.290 -5.629 -15.240 1.00 96.56 105 GLN A CA 1
ATOM 845 C C . GLN A 1 105 ? 13.072 -4.699 -15.168 1.00 96.56 105 GLN A C 1
ATOM 847 O O . GLN A 1 105 ? 11.955 -5.172 -14.971 1.00 96.56 105 GLN A O 1
ATOM 852 N N . LEU A 1 106 ? 13.279 -3.385 -15.272 1.00 93.62 106 LEU A N 1
ATOM 853 C CA . LEU A 1 106 ? 12.203 -2.392 -15.226 1.00 93.62 106 LEU A CA 1
ATOM 854 C C . LEU A 1 106 ? 11.412 -2.320 -16.546 1.00 93.62 106 LEU A C 1
ATOM 856 O O . LEU A 1 106 ? 10.298 -1.792 -16.558 1.00 93.62 106 LEU A O 1
ATOM 860 N N . ARG A 1 107 ? 12.002 -2.810 -17.641 1.00 73.75 107 ARG A N 1
ATOM 861 C CA . ARG A 1 107 ? 11.433 -2.775 -18.991 1.00 73.75 107 ARG A CA 1
ATOM 862 C C . ARG A 1 107 ? 10.274 -3.753 -19.200 1.00 73.75 107 ARG A C 1
ATOM 864 O O . ARG A 1 107 ? 10.317 -4.880 -18.665 1.00 73.75 107 ARG A O 1
#

Sequence (107 aa):
QEEISRLVRSANYESDPFVQEFQFRVRDEMAQVTGRVLPAPMLQYGSRGSSEPFTNRMVATPSHGVWDMRGKQFHTGVEVKMWAIACFATQRQCREEILKSFTDQLR

pLDDT: mean 89.58, std 11.7, range [52.03, 97.75]

Radius of gyration: 28.68 Å; chains: 1; bounding box: 55×25×75 Å

Organism: NCBI:txid451742

Foldseek 3Di:
DVVLLVVLVVVVLVPDPVCVVVVHDDDSDDDDDDDDDDAFDKDWFDDPPPPPLPDDTDIWGDDPNDDDQVVTHHNDDDDDPDDDDDDPDDCVVPPPVNVVVVVVVVD